Protein AF-A0A1B8XVI3-F1 (afdb_monomer)

pLDDT: mean 90.14, std 10.22, range [47.19, 97.94]

Structure (mmCIF, N/CA/C/O backbone):
data_AF-A0A1B8XVI3-F1
#
_entry.id   AF-A0A1B8XVI3-F1
#
loop_
_atom_site.group_PDB
_atom_site.id
_atom_site.type_symbol
_atom_site.label_atom_id
_atom_site.label_alt_id
_atom_site.label_comp_id
_atom_site.label_asym_id
_atom_site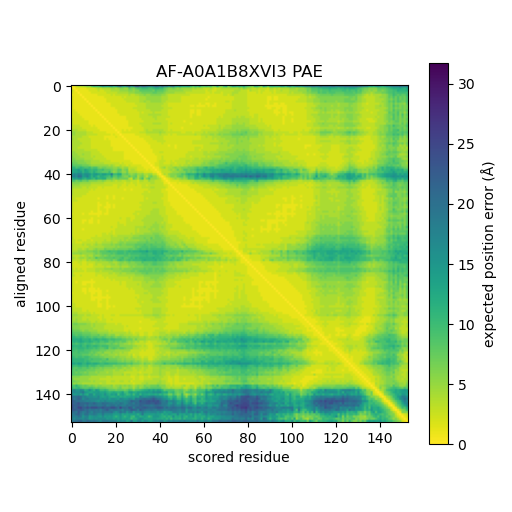.label_entity_id
_atom_site.label_seq_id
_atom_site.pdbx_PDB_ins_code
_atom_site.Cartn_x
_atom_site.Cartn_y
_atom_site.Cartn_z
_atom_site.occupancy
_atom_site.B_iso_or_equiv
_atom_site.auth_seq_id
_atom_site.auth_comp_id
_atom_site.auth_asym_id
_atom_site.auth_atom_id
_atom_site.pdbx_PDB_model_num
ATOM 1 N N . THR A 1 1 ? -4.875 7.446 25.845 1.00 81.62 1 THR A N 1
ATOM 2 C CA . THR A 1 1 ? -6.043 6.532 25.870 1.00 81.62 1 THR A CA 1
ATOM 3 C C . THR A 1 1 ? -6.009 5.723 24.592 1.00 81.62 1 THR A C 1
ATOM 5 O O . THR A 1 1 ? -5.442 6.196 23.622 1.00 81.62 1 THR A O 1
ATOM 8 N N . ILE A 1 2 ? -6.651 4.553 24.527 1.00 91.19 2 ILE A N 1
ATOM 9 C CA . ILE A 1 2 ? -6.605 3.705 23.315 1.00 91.19 2 ILE A CA 1
ATOM 10 C C . ILE A 1 2 ? -6.965 4.492 22.038 1.00 91.19 2 ILE A C 1
ATOM 12 O O . ILE A 1 2 ? -6.351 4.307 20.997 1.00 91.19 2 ILE A O 1
ATOM 16 N N . ILE A 1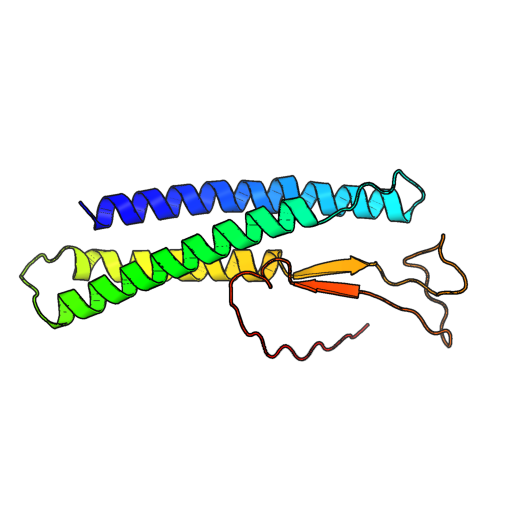 3 ? -7.911 5.431 22.124 1.00 92.38 3 ILE A N 1
ATOM 17 C CA . ILE A 1 3 ? -8.319 6.274 20.992 1.00 92.38 3 ILE A CA 1
ATOM 18 C C . ILE A 1 3 ? -7.225 7.257 20.560 1.00 92.38 3 ILE A C 1
ATOM 20 O O . ILE A 1 3 ? -6.999 7.403 19.361 1.00 92.38 3 ILE A O 1
ATOM 24 N N . SER A 1 4 ? -6.533 7.912 21.500 1.00 93.00 4 SER A N 1
ATOM 25 C CA . SER A 1 4 ? -5.406 8.789 21.151 1.00 93.00 4 SER A CA 1
ATOM 26 C C . SER A 1 4 ? -4.259 8.001 20.527 1.00 93.00 4 SER A C 1
ATOM 28 O O . SER A 1 4 ? -3.620 8.485 19.598 1.00 93.00 4 SER A O 1
ATOM 30 N N . ASP A 1 5 ? -4.037 6.781 21.010 1.00 95.50 5 ASP A N 1
ATOM 31 C CA . ASP A 1 5 ? -2.942 5.921 20.564 1.00 95.50 5 ASP A CA 1
ATOM 32 C C . ASP A 1 5 ? -3.238 5.350 19.166 1.00 95.50 5 ASP A C 1
ATOM 34 O O . ASP A 1 5 ? -2.356 5.283 18.315 1.00 95.50 5 ASP A O 1
ATOM 38 N N . LEU A 1 6 ? -4.504 5.031 18.872 1.00 95.81 6 LEU A N 1
ATOM 39 C CA . LEU A 1 6 ? -4.946 4.704 17.514 1.00 95.81 6 LEU A CA 1
ATOM 40 C C . LEU A 1 6 ? -4.825 5.910 16.578 1.00 95.81 6 LEU A C 1
ATOM 42 O O . LEU A 1 6 ? -4.355 5.766 15.454 1.00 95.81 6 LEU A O 1
ATOM 46 N N . ALA A 1 7 ? -5.216 7.106 17.023 1.00 96.06 7 ALA A N 1
ATOM 47 C CA . ALA A 1 7 ? -5.109 8.309 16.204 1.00 96.06 7 ALA A CA 1
ATOM 48 C C . ALA A 1 7 ? -3.649 8.641 15.846 1.00 96.06 7 ALA A C 1
ATOM 50 O O . ALA A 1 7 ? -3.377 9.011 14.701 1.00 96.06 7 ALA A O 1
ATOM 51 N N . SER A 1 8 ? -2.719 8.488 16.795 1.00 97.12 8 SER A N 1
ATOM 52 C CA . SER A 1 8 ? -1.288 8.695 16.559 1.00 97.12 8 SER A CA 1
ATOM 53 C C . SER A 1 8 ? -0.695 7.604 15.666 1.00 97.12 8 SER A C 1
ATOM 55 O O . SER A 1 8 ? 0.052 7.929 14.742 1.00 97.12 8 SER A O 1
ATOM 57 N N . LEU A 1 9 ? -1.091 6.341 15.860 1.00 97.25 9 LEU A N 1
ATOM 58 C CA . LEU A 1 9 ? -0.702 5.232 14.989 1.00 97.25 9 LEU A CA 1
ATOM 59 C C . LEU A 1 9 ? -1.139 5.473 13.539 1.00 97.25 9 LEU A C 1
ATOM 61 O O . LEU A 1 9 ? -0.331 5.298 12.632 1.00 97.25 9 LEU A O 1
ATOM 65 N N . LEU A 1 10 ? -2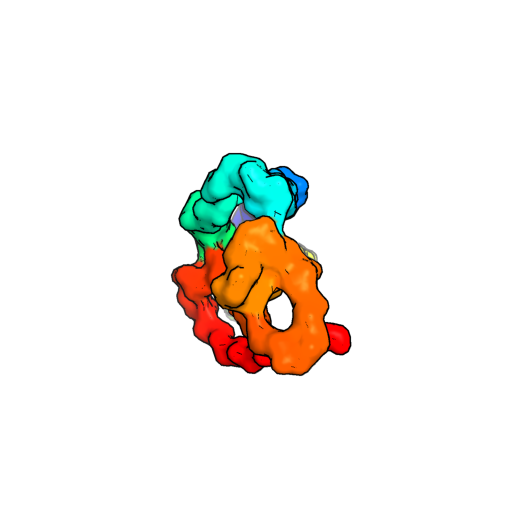.376 5.927 13.308 1.00 97.62 10 LEU A N 1
ATOM 66 C CA . LEU A 1 10 ? -2.858 6.251 11.959 1.00 97.62 10 LEU A CA 1
ATOM 67 C C . LEU A 1 10 ? -2.043 7.373 11.311 1.00 97.62 10 LEU A C 1
ATOM 69 O O . LEU A 1 10 ? -1.703 7.273 10.137 1.00 97.62 10 LEU A O 1
ATOM 73 N N . SER A 1 11 ? -1.684 8.413 12.067 1.00 97.94 11 SER A N 1
ATOM 74 C CA . SER A 1 11 ? -0.832 9.493 11.553 1.00 97.94 11 SER A CA 1
ATOM 75 C C . SER A 1 11 ? 0.588 9.011 11.226 1.00 97.94 11 SER A C 1
ATOM 77 O O . SER A 1 11 ? 1.167 9.433 10.227 1.00 97.94 11 SER A O 1
ATOM 79 N N . ALA A 1 12 ? 1.143 8.091 12.020 1.00 97.94 12 ALA A N 1
ATOM 80 C CA . ALA A 1 12 ? 2.429 7.467 11.717 1.00 97.94 12 ALA A CA 1
ATOM 81 C C . ALA A 1 12 ? 2.350 6.571 10.468 1.00 97.94 12 ALA A C 1
ATOM 83 O O . ALA A 1 12 ? 3.223 6.645 9.604 1.00 97.94 12 ALA A O 1
ATOM 84 N N . MET A 1 13 ? 1.288 5.767 10.336 1.00 97.88 13 MET A N 1
ATOM 85 C CA . MET A 1 13 ? 1.035 4.952 9.143 1.00 97.88 13 MET A CA 1
ATOM 86 C C . MET A 1 13 ? 0.905 5.813 7.889 1.00 97.88 13 MET A C 1
ATOM 88 O O . MET A 1 13 ? 1.465 5.459 6.861 1.00 97.88 13 MET A O 1
ATOM 92 N N . GLU A 1 14 ? 0.200 6.940 7.973 1.00 97.38 14 GLU A N 1
ATOM 93 C CA . GLU A 1 14 ? 0.037 7.896 6.877 1.00 97.38 14 GLU A CA 1
ATOM 94 C C . GLU A 1 14 ? 1.380 8.465 6.407 1.00 97.38 14 GLU A C 1
ATOM 96 O O . GLU A 1 14 ? 1.679 8.447 5.213 1.00 97.38 14 GLU A O 1
ATOM 101 N N . TYR A 1 15 ? 2.225 8.891 7.348 1.00 97.31 15 TYR A N 1
ATOM 102 C CA . TYR A 1 15 ? 3.569 9.383 7.051 1.00 97.31 15 TYR A CA 1
ATOM 103 C C . TYR A 1 15 ? 4.444 8.311 6.383 1.00 97.31 15 TYR A C 1
ATOM 105 O O . TYR A 1 15 ? 5.036 8.551 5.331 1.00 97.31 15 TYR A O 1
ATOM 113 N N . VAL A 1 16 ? 4.486 7.104 6.956 1.00 96.94 16 VAL A N 1
ATOM 114 C CA . VAL A 1 16 ? 5.270 5.986 6.408 1.00 96.94 16 VAL A CA 1
ATOM 115 C C . VAL A 1 16 ? 4.750 5.568 5.035 1.00 96.94 16 VAL A C 1
ATOM 117 O O . VAL A 1 16 ? 5.543 5.331 4.125 1.00 96.94 16 VAL A O 1
ATOM 120 N N . GLN A 1 17 ? 3.429 5.501 4.863 1.00 97.06 17 GLN A N 1
ATOM 121 C CA . GLN A 1 17 ? 2.804 5.170 3.588 1.00 97.06 17 GLN A CA 1
ATOM 122 C C . GLN A 1 17 ? 3.196 6.171 2.508 1.00 97.06 17 GLN A C 1
ATOM 124 O O . GLN A 1 17 ? 3.537 5.750 1.408 1.00 97.06 17 GLN A O 1
ATOM 129 N N . LYS A 1 18 ? 3.181 7.469 2.829 1.00 95.56 18 LYS A N 1
ATOM 130 C CA . LYS A 1 18 ? 3.560 8.523 1.893 1.00 95.56 18 LYS A CA 1
ATOM 131 C C . LYS A 1 18 ? 5.005 8.368 1.426 1.00 95.56 18 LYS A C 1
ATOM 133 O O . LYS A 1 18 ? 5.241 8.341 0.226 1.00 95.56 18 LYS A O 1
ATOM 138 N N . ASN A 1 19 ? 5.952 8.174 2.343 1.00 96.12 19 ASN A N 1
ATOM 139 C CA . ASN A 1 19 ? 7.352 7.949 1.964 1.00 96.12 19 ASN A CA 1
ATOM 140 C C . ASN A 1 19 ? 7.500 6.678 1.104 1.00 96.12 19 ASN A C 1
ATOM 142 O O . ASN A 1 19 ? 8.202 6.664 0.096 1.00 96.12 19 ASN A O 1
ATOM 146 N N . LEU A 1 20 ? 6.778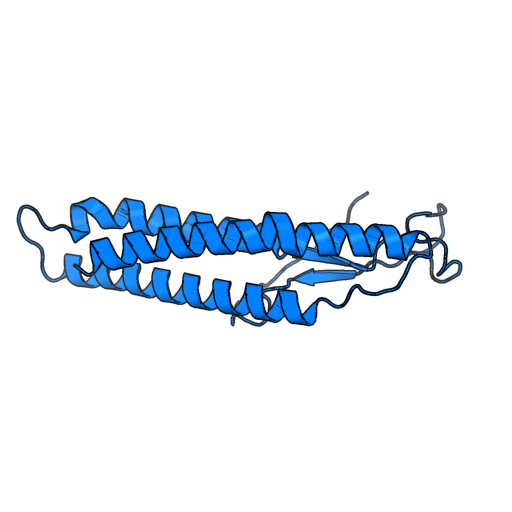 5.608 1.449 1.00 95.00 20 LEU A N 1
ATOM 147 C CA . LEU A 1 20 ? 6.812 4.354 0.697 1.00 95.00 20 LEU A CA 1
ATOM 148 C C . LEU A 1 20 ? 6.263 4.502 -0.735 1.00 95.00 20 LEU A C 1
ATOM 150 O O . LEU A 1 20 ? 6.812 3.907 -1.664 1.00 95.00 20 LEU A O 1
ATOM 154 N N . THR A 1 21 ? 5.177 5.257 -0.932 1.00 93.12 21 THR A N 1
ATOM 155 C CA . THR A 1 21 ? 4.531 5.411 -2.248 1.00 93.12 21 THR A CA 1
ATOM 156 C C . THR A 1 21 ? 5.139 6.511 -3.103 1.00 93.12 21 THR A C 1
ATOM 158 O O . THR A 1 21 ? 5.265 6.329 -4.316 1.00 93.12 21 THR A O 1
ATOM 161 N N . ASP A 1 22 ? 5.490 7.637 -2.493 1.00 93.25 22 ASP A N 1
ATOM 162 C CA . ASP A 1 22 ? 5.871 8.854 -3.209 1.00 93.25 22 ASP A CA 1
ATOM 163 C C . ASP A 1 22 ? 7.383 8.921 -3.440 1.00 93.25 22 ASP A C 1
ATOM 165 O O . ASP A 1 22 ? 7.811 9.545 -4.408 1.00 93.25 22 ASP A O 1
ATOM 169 N N . GLU A 1 23 ? 8.179 8.241 -2.609 1.00 94.06 23 GLU A N 1
ATOM 170 C CA . GLU A 1 23 ? 9.638 8.190 -2.739 1.00 94.06 23 GLU A CA 1
ATOM 171 C C . GLU A 1 23 ? 10.078 6.810 -3.245 1.00 94.06 23 GLU A C 1
ATOM 173 O O . GLU A 1 23 ? 10.385 6.649 -4.424 1.00 94.06 23 GLU A O 1
ATOM 178 N N . GLU A 1 24 ? 10.020 5.770 -2.407 1.00 94.25 24 GLU A N 1
ATOM 179 C CA . GLU A 1 24 ? 10.616 4.458 -2.718 1.00 94.25 24 GLU A CA 1
ATOM 180 C C . GLU A 1 24 ? 9.995 3.790 -3.960 1.00 94.25 24 GLU A C 1
ATOM 182 O O . GLU A 1 24 ? 10.695 3.257 -4.834 1.00 94.25 24 GLU A O 1
ATOM 187 N N . LEU A 1 25 ? 8.664 3.821 -4.072 1.00 93.50 25 LEU A N 1
ATOM 188 C CA . LEU A 1 25 ? 7.960 3.274 -5.229 1.00 93.50 25 LEU A CA 1
ATOM 189 C C . LEU A 1 25 ? 8.144 4.145 -6.484 1.00 93.50 25 LEU A C 1
ATOM 191 O O . LEU A 1 25 ? 8.224 3.605 -7.594 1.00 93.50 25 LEU A O 1
ATOM 195 N N . ALA A 1 26 ? 8.219 5.469 -6.335 1.00 94.06 26 ALA A N 1
ATOM 196 C CA . ALA A 1 26 ? 8.485 6.380 -7.446 1.00 94.06 26 ALA A CA 1
ATOM 197 C C . ALA A 1 26 ? 9.904 6.177 -8.000 1.00 94.06 26 ALA A C 1
ATOM 199 O O . ALA A 1 26 ? 10.082 6.045 -9.215 1.00 94.06 26 ALA A O 1
ATOM 200 N N . ASP A 1 27 ? 10.889 6.020 -7.121 1.00 94.81 27 ASP A N 1
ATOM 201 C CA . ASP A 1 27 ? 12.273 5.717 -7.473 1.00 94.81 27 ASP A CA 1
ATOM 202 C C . ASP A 1 27 ? 12.405 4.360 -8.159 1.00 94.81 27 ASP A C 1
ATOM 204 O O . ASP A 1 27 ? 13.151 4.211 -9.131 1.00 94.81 27 ASP A O 1
ATOM 208 N N . TRP A 1 28 ? 11.656 3.350 -7.708 1.00 95.00 28 TRP A N 1
ATOM 209 C CA . TRP A 1 28 ? 11.589 2.072 -8.417 1.00 95.00 28 TRP A CA 1
ATOM 210 C C . TRP A 1 28 ? 11.007 2.229 -9.831 1.00 95.00 28 TRP A C 1
ATOM 212 O O . TRP A 1 28 ? 11.600 1.721 -10.786 1.00 95.00 28 TRP A O 1
ATOM 222 N N . LYS A 1 29 ? 9.913 2.987 -10.007 1.00 93.38 29 LYS A N 1
ATOM 223 C CA . LYS A 1 29 ? 9.352 3.283 -11.342 1.00 93.38 29 LYS A CA 1
ATOM 224 C C . LYS A 1 29 ? 10.367 4.014 -12.221 1.00 93.38 29 LYS A C 1
ATOM 226 O O . LYS A 1 29 ? 10.506 3.688 -13.401 1.00 93.38 29 LYS A O 1
ATOM 231 N N . ARG A 1 30 ? 11.120 4.963 -11.658 1.00 94.19 30 ARG A N 1
ATOM 232 C CA . ARG A 1 30 ? 12.167 5.693 -12.381 1.00 94.19 30 ARG A CA 1
ATOM 233 C C . ARG A 1 30 ? 13.300 4.769 -12.822 1.00 94.19 30 ARG A C 1
ATOM 235 O O . ARG A 1 30 ? 13.710 4.822 -13.982 1.00 94.19 30 ARG A O 1
ATOM 242 N N . ARG A 1 31 ? 13.771 3.884 -11.939 1.00 94.06 31 ARG A N 1
ATOM 243 C CA . ARG A 1 31 ? 14.765 2.852 -12.280 1.00 94.06 31 ARG A CA 1
ATOM 244 C C . ARG A 1 31 ? 14.252 1.908 -13.365 1.00 94.06 31 ARG A C 1
ATOM 246 O O . ARG A 1 31 ? 15.006 1.583 -14.276 1.00 94.06 31 ARG A O 1
ATOM 253 N N . GLN A 1 32 ? 12.970 1.540 -13.333 1.00 94.50 32 GLN A N 1
ATOM 254 C CA . GLN A 1 32 ? 12.353 0.730 -14.383 1.00 94.50 32 GLN A CA 1
ATOM 255 C C . GLN A 1 32 ? 12.363 1.432 -15.747 1.00 94.50 32 GLN A C 1
ATOM 257 O O . GLN A 1 32 ? 12.715 0.804 -16.743 1.00 94.50 32 GLN A O 1
ATOM 262 N N . GLN A 1 33 ? 12.045 2.729 -15.804 1.00 92.31 33 GLN A N 1
ATOM 263 C CA . GLN A 1 33 ? 12.135 3.509 -17.046 1.00 92.31 33 GLN A CA 1
ATOM 264 C C . GLN A 1 33 ? 13.563 3.544 -17.602 1.00 92.31 33 GLN A C 1
ATOM 266 O O . GLN A 1 33 ? 13.755 3.379 -18.803 1.00 92.31 33 GLN A O 1
ATOM 271 N N . ILE A 1 34 ? 14.560 3.735 -16.733 1.00 93.25 34 ILE A N 1
ATOM 272 C CA . ILE A 1 34 ? 15.979 3.742 -17.118 1.00 93.25 34 ILE A CA 1
ATOM 273 C C . ILE A 1 34 ? 16.404 2.365 -17.647 1.00 93.25 34 ILE A C 1
ATOM 275 O O . ILE A 1 34 ? 17.050 2.282 -18.689 1.00 93.25 34 ILE A O 1
ATOM 279 N N . ALA A 1 35 ? 15.999 1.279 -16.986 1.00 91.75 35 ALA A N 1
ATOM 280 C CA . ALA A 1 35 ? 16.275 -0.079 -17.451 1.00 91.75 35 ALA A CA 1
ATOM 281 C C . ALA A 1 35 ? 15.632 -0.370 -18.822 1.00 91.75 35 ALA A C 1
ATOM 283 O O . ALA A 1 35 ? 16.237 -1.045 -19.650 1.00 91.75 35 ALA A O 1
ATOM 284 N N . CYS A 1 36 ? 14.447 0.188 -19.107 1.00 90.81 36 CYS A N 1
ATOM 285 C CA . CYS A 1 36 ? 13.776 0.020 -20.403 1.00 90.81 36 CYS A CA 1
ATOM 286 C C . CYS A 1 36 ? 14.541 0.644 -21.584 1.00 90.81 36 CYS A C 1
ATOM 288 O O . CYS A 1 36 ? 14.326 0.228 -22.717 1.00 90.81 36 CYS A O 1
ATOM 290 N N . ILE A 1 37 ? 15.421 1.620 -21.340 1.00 92.38 37 ILE A N 1
ATOM 291 C CA . ILE A 1 37 ? 16.246 2.270 -22.375 1.00 92.38 37 ILE A CA 1
ATOM 292 C C . ILE A 1 37 ? 17.705 1.783 -22.368 1.00 92.38 37 ILE A C 1
ATOM 294 O O . ILE A 1 37 ? 18.579 2.449 -22.917 1.00 92.38 37 ILE A O 1
ATOM 298 N N . GLY A 1 38 ? 17.980 0.638 -21.733 1.00 90.25 38 GLY A N 1
ATOM 299 C CA . GLY A 1 38 ? 19.313 0.027 -21.684 1.00 90.25 38 GLY A CA 1
ATOM 300 C C . GLY A 1 38 ? 20.180 0.447 -20.492 1.00 90.25 38 GLY A C 1
ATOM 301 O O . GLY A 1 38 ? 21.376 0.168 -20.478 1.00 90.25 38 GLY A O 1
ATOM 302 N N . GLY A 1 39 ? 19.609 1.118 -19.488 1.00 90.69 39 GLY A N 1
ATOM 303 C CA . GLY A 1 39 ? 20.304 1.399 -18.232 1.00 90.69 39 GLY A CA 1
ATOM 304 C C . GLY A 1 39 ? 20.383 0.186 -17.284 1.00 90.69 39 GLY A C 1
ATOM 305 O O . GLY A 1 39 ? 19.888 -0.896 -17.601 1.00 90.69 39 GLY A O 1
ATOM 306 N N . PRO A 1 40 ? 20.987 0.342 -16.091 1.00 89.06 40 PRO A N 1
ATOM 307 C CA . PRO A 1 40 ? 21.220 -0.768 -15.164 1.00 89.06 40 PRO A CA 1
ATOM 308 C C . PRO A 1 40 ? 19.921 -1.470 -14.704 1.00 89.06 40 PRO A C 1
ATOM 310 O O . PRO A 1 40 ? 18.979 -0.791 -14.289 1.00 89.06 40 PRO A O 1
ATOM 313 N N . PRO A 1 41 ? 19.862 -2.817 -14.674 1.00 80.12 41 PRO A N 1
ATOM 314 C CA . PRO A 1 41 ? 18.629 -3.578 -14.433 1.00 80.12 41 PRO A CA 1
ATOM 315 C C . PRO A 1 41 ? 18.265 -3.734 -12.941 1.00 80.12 41 PRO A C 1
ATOM 317 O O . PRO A 1 41 ? 17.798 -4.789 -12.509 1.00 80.12 41 PRO A O 1
ATOM 320 N N . ASN A 1 42 ? 18.460 -2.702 -12.115 1.00 79.94 42 ASN A N 1
ATOM 321 C CA . ASN A 1 42 ? 18.130 -2.774 -10.687 1.00 79.94 42 ASN A CA 1
ATOM 322 C C . ASN A 1 42 ? 16.644 -2.463 -10.422 1.00 79.94 42 ASN A C 1
ATOM 324 O O . ASN A 1 42 ? 16.294 -1.373 -9.957 1.00 79.94 42 ASN A O 1
ATOM 328 N N . ILE A 1 43 ? 15.782 -3.438 -10.726 1.00 82.75 43 ILE A N 1
ATOM 329 C CA . ILE A 1 43 ? 14.312 -3.325 -10.660 1.00 82.75 43 ILE A CA 1
ATOM 330 C C . ILE A 1 43 ? 13.649 -4.389 -9.768 1.00 82.75 43 ILE A C 1
ATOM 332 O O . ILE A 1 43 ? 12.453 -4.648 -9.903 1.00 82.75 43 ILE A O 1
ATOM 336 N N . CYS A 1 44 ? 14.395 -5.013 -8.851 1.00 89.88 44 CYS A N 1
ATOM 337 C CA . CYS A 1 44 ? 13.830 -6.005 -7.932 1.00 89.88 44 CYS A CA 1
ATOM 338 C C . CYS A 1 44 ? 12.770 -5.377 -7.004 1.00 89.88 44 CYS A C 1
ATOM 340 O O . CYS A 1 44 ? 13.003 -4.319 -6.415 1.00 89.88 44 CYS A O 1
ATOM 342 N N . LEU A 1 45 ? 11.613 -6.037 -6.880 1.00 91.19 45 LEU A N 1
ATOM 343 C CA . LEU A 1 45 ? 10.470 -5.578 -6.083 1.00 91.19 45 LEU A CA 1
ATOM 344 C C . LEU A 1 45 ? 10.434 -6.147 -4.659 1.00 91.19 45 LEU A C 1
ATOM 346 O O . LEU A 1 45 ? 9.630 -5.677 -3.865 1.00 91.19 45 LEU A O 1
ATOM 350 N N . ASP A 1 46 ? 11.279 -7.116 -4.306 1.00 90.69 46 ASP A N 1
ATOM 351 C CA . ASP A 1 46 ? 11.126 -7.895 -3.065 1.00 90.69 46 ASP A CA 1
ATOM 352 C C . ASP A 1 46 ? 11.153 -7.031 -1.792 1.00 90.69 46 ASP A C 1
ATOM 354 O O . ASP A 1 46 ? 10.380 -7.254 -0.861 1.00 90.69 46 ASP A O 1
ATOM 358 N N . ARG A 1 47 ? 11.994 -5.988 -1.759 1.00 91.69 47 ARG A N 1
ATOM 359 C CA . ARG A 1 47 ? 12.046 -5.043 -0.629 1.00 91.69 47 ARG A CA 1
ATOM 360 C C . ARG A 1 47 ? 10.750 -4.237 -0.505 1.00 91.69 47 ARG A C 1
ATOM 362 O O . ARG A 1 47 ? 10.190 -4.155 0.585 1.00 91.69 47 ARG A O 1
ATOM 369 N N . LEU A 1 48 ? 10.261 -3.692 -1.622 1.00 93.44 48 LEU A N 1
ATOM 370 C CA . LEU A 1 48 ? 8.986 -2.968 -1.683 1.00 93.44 48 LEU A CA 1
ATOM 371 C C . LEU A 1 48 ? 7.811 -3.883 -1.326 1.00 93.44 48 LEU A C 1
ATOM 373 O O . LEU A 1 48 ? 6.914 -3.464 -0.604 1.00 93.44 48 LEU A O 1
ATOM 377 N N . GLU A 1 49 ? 7.842 -5.137 -1.777 1.00 92.19 49 GLU A N 1
ATOM 378 C CA . GLU A 1 49 ? 6.856 -6.161 -1.434 1.00 92.19 49 GLU A CA 1
ATOM 379 C C . GLU A 1 49 ? 6.781 -6.402 0.066 1.00 92.19 49 GLU A C 1
ATOM 381 O O . GLU A 1 49 ? 5.689 -6.358 0.630 1.00 92.19 49 GLU A O 1
ATOM 386 N N . ASN A 1 50 ? 7.922 -6.594 0.723 1.00 92.75 50 ASN A N 1
ATOM 387 C CA . ASN A 1 50 ? 7.955 -6.821 2.163 1.00 92.75 50 ASN A CA 1
ATOM 388 C C . ASN A 1 50 ? 7.425 -5.610 2.943 1.00 92.75 50 ASN A C 1
ATOM 390 O O . ASN A 1 50 ? 6.618 -5.775 3.857 1.00 92.75 50 ASN A O 1
ATOM 394 N N . TRP A 1 51 ? 7.822 -4.393 2.566 1.00 94.88 51 TRP A N 1
ATOM 395 C CA . TRP A 1 51 ? 7.352 -3.174 3.228 1.00 94.88 51 TRP A CA 1
ATOM 396 C C . TRP A 1 51 ? 5.863 -2.914 3.022 1.00 94.88 51 TRP A C 1
ATOM 398 O O . TRP A 1 51 ? 5.148 -2.659 3.989 1.00 94.88 51 TRP A O 1
ATOM 408 N N . ILE A 1 52 ? 5.382 -3.022 1.781 1.00 94.38 52 ILE A N 1
ATOM 409 C CA . ILE A 1 52 ? 3.962 -2.845 1.461 1.00 94.38 52 ILE A CA 1
ATOM 410 C C . ILE A 1 52 ? 3.127 -3.913 2.170 1.00 94.38 52 ILE A C 1
ATOM 412 O O . ILE A 1 52 ? 2.090 -3.584 2.740 1.00 94.38 52 ILE A O 1
ATOM 416 N N . THR A 1 53 ? 3.578 -5.171 2.172 1.00 93.12 53 THR A N 1
ATOM 417 C CA . THR A 1 53 ? 2.881 -6.270 2.857 1.00 93.12 53 THR A CA 1
ATOM 418 C C . THR A 1 53 ? 2.799 -6.010 4.358 1.00 93.12 53 THR A C 1
ATOM 420 O O . THR A 1 53 ? 1.708 -6.055 4.918 1.00 93.12 53 THR A O 1
ATOM 423 N N . SER A 1 54 ? 3.917 -5.655 4.998 1.00 94.31 54 SER A N 1
ATOM 424 C CA . SER A 1 54 ? 3.952 -5.392 6.441 1.00 94.31 54 SER A CA 1
ATOM 425 C C . SER A 1 54 ? 3.054 -4.218 6.845 1.00 94.31 54 SER A C 1
ATOM 427 O O . SER A 1 54 ? 2.334 -4.292 7.846 1.00 94.31 54 SER A O 1
ATOM 429 N N . LEU A 1 55 ? 3.040 -3.147 6.045 1.00 95.62 55 LEU A N 1
ATOM 430 C CA . LEU A 1 55 ? 2.154 -2.011 6.278 1.00 95.62 55 LEU A CA 1
ATOM 431 C C . LEU A 1 55 ? 0.681 -2.399 6.077 1.00 95.62 55 LEU A C 1
ATOM 433 O O . LEU A 1 55 ? -0.155 -2.039 6.903 1.00 95.62 55 LEU A O 1
ATOM 437 N N . ALA A 1 56 ? 0.363 -3.165 5.030 1.00 94.88 56 ALA A N 1
ATOM 438 C CA . ALA A 1 56 ? -0.998 -3.625 4.754 1.00 94.88 56 ALA A CA 1
ATOM 439 C C . ALA A 1 56 ? -1.542 -4.530 5.872 1.00 94.88 56 ALA A C 1
ATOM 441 O O . ALA A 1 56 ? -2.676 -4.348 6.313 1.00 94.88 56 ALA A O 1
ATOM 442 N N . GLU A 1 57 ? -0.736 -5.470 6.370 1.00 93.62 57 GLU A N 1
ATOM 443 C CA . GLU A 1 57 ? -1.087 -6.320 7.514 1.00 93.62 57 GLU A CA 1
ATOM 444 C C . GLU A 1 57 ? -1.338 -5.486 8.772 1.00 93.62 57 GLU A C 1
ATOM 446 O O . GLU A 1 57 ? -2.356 -5.669 9.442 1.00 93.62 57 GLU A O 1
ATOM 451 N N . SER A 1 58 ? -0.461 -4.516 9.046 1.00 95.19 58 SER A N 1
ATOM 452 C CA . SER A 1 58 ? -0.610 -3.602 10.183 1.00 95.19 58 SER A CA 1
ATOM 453 C C . SER A 1 58 ? -1.910 -2.798 10.084 1.00 95.19 58 SER A C 1
ATOM 455 O O . SER A 1 58 ? -2.661 -2.703 11.052 1.00 95.19 58 SER A O 1
ATOM 457 N N . GLN A 1 59 ? -2.235 -2.278 8.896 1.00 95.62 59 GLN A N 1
ATOM 458 C CA . GLN A 1 59 ? -3.475 -1.538 8.658 1.00 95.62 59 GLN A CA 1
ATOM 459 C C . GLN A 1 59 ? -4.727 -2.408 8.845 1.00 95.62 59 GLN A C 1
ATOM 461 O O . GLN A 1 59 ? -5.718 -1.964 9.431 1.00 95.62 59 GLN A O 1
ATOM 466 N N . LEU A 1 60 ? -4.691 -3.663 8.385 1.00 94.00 60 LEU A N 1
ATOM 467 C CA . LEU A 1 60 ? -5.786 -4.617 8.581 1.00 94.00 60 LEU A CA 1
ATOM 468 C C . LEU A 1 60 ? -5.991 -4.949 10.060 1.00 94.00 60 LEU A C 1
ATOM 470 O O . LEU A 1 60 ? -7.135 -4.977 10.520 1.00 94.00 60 LEU A O 1
ATOM 474 N N . GLN A 1 61 ? -4.908 -5.154 10.810 1.00 94.69 61 GLN A N 1
ATOM 475 C CA . GLN A 1 61 ? -4.968 -5.372 12.256 1.00 94.69 61 GLN A CA 1
ATOM 476 C C . GLN A 1 61 ? -5.552 -4.153 12.980 1.00 94.69 61 GLN A C 1
ATOM 478 O O . GLN A 1 61 ? -6.475 -4.301 13.782 1.00 94.69 61 GLN A O 1
ATOM 483 N N . THR A 1 62 ? -5.107 -2.937 12.651 1.00 96.38 62 THR A N 1
ATOM 484 C CA . THR A 1 62 ? -5.670 -1.700 13.217 1.00 96.38 62 THR A CA 1
ATOM 485 C C . THR A 1 62 ? -7.157 -1.558 12.901 1.00 96.38 62 THR A C 1
ATOM 487 O O . THR A 1 62 ? -7.951 -1.216 13.778 1.00 96.38 62 THR A O 1
ATOM 490 N N . ARG A 1 63 ? -7.588 -1.907 11.684 1.00 95.75 63 ARG A N 1
ATOM 491 C CA . ARG A 1 63 ? -9.014 -1.922 11.337 1.00 95.75 63 ARG A CA 1
ATOM 492 C C . ARG A 1 63 ? -9.807 -2.934 12.170 1.00 95.75 63 ARG A C 1
ATOM 494 O O . ARG A 1 63 ? -10.918 -2.637 12.602 1.00 95.75 63 ARG A O 1
ATOM 501 N N . GLN A 1 64 ? -9.262 -4.124 12.422 1.00 95.75 64 GLN A N 1
ATOM 502 C CA . GLN A 1 64 ? -9.901 -5.106 13.307 1.00 95.75 64 GLN A CA 1
ATOM 503 C C . GLN A 1 64 ? -10.025 -4.579 14.744 1.00 95.75 64 GLN A C 1
ATOM 505 O O . GLN A 1 64 ? -11.062 -4.777 15.375 1.00 95.75 64 GLN A O 1
ATOM 510 N N . GLN A 1 65 ? -9.020 -3.855 15.243 1.00 95.50 65 GLN A N 1
ATOM 511 C CA . GLN A 1 65 ? -9.081 -3.204 16.556 1.00 95.50 65 GLN A CA 1
ATOM 512 C C . GLN A 1 65 ? -10.182 -2.133 16.611 1.00 95.50 65 GLN A C 1
ATOM 514 O O . GLN A 1 65 ? -10.955 -2.110 17.567 1.00 95.50 65 GLN A O 1
ATOM 519 N N . ILE A 1 66 ? -10.318 -1.297 15.574 1.00 95.75 66 ILE A N 1
ATOM 520 C CA . ILE A 1 66 ? -11.378 -0.275 15.492 1.00 95.75 66 ILE A CA 1
ATOM 521 C C . ILE A 1 66 ? -12.773 -0.922 15.456 1.00 95.75 66 ILE A C 1
ATOM 523 O O . ILE A 1 66 ? -13.672 -0.485 16.178 1.00 95.75 66 ILE A O 1
ATOM 527 N N . LYS A 1 67 ? -12.950 -2.015 14.703 1.00 95.31 67 LYS A N 1
ATOM 528 C CA . LYS A 1 67 ? -14.188 -2.816 14.738 1.00 95.31 67 LYS A CA 1
ATOM 529 C C . LYS A 1 67 ? -14.456 -3.405 16.117 1.00 95.31 67 LYS A C 1
ATOM 531 O O . LYS A 1 67 ? -15.596 -3.423 16.570 1.00 95.31 67 LYS A O 1
ATOM 536 N N . LYS A 1 68 ? -13.415 -3.842 16.828 1.00 95.69 68 LYS A N 1
ATOM 537 C CA . LYS A 1 68 ? -13.587 -4.364 18.183 1.00 95.69 68 LYS A CA 1
ATOM 538 C C . LYS A 1 68 ? -14.078 -3.293 19.156 1.00 95.69 68 LYS A C 1
ATOM 540 O O . LYS A 1 68 ? -14.885 -3.604 20.029 1.00 95.69 68 LYS A O 1
ATOM 545 N N . LEU A 1 69 ? -13.643 -2.042 18.988 1.00 94.44 69 LEU A N 1
ATOM 546 C CA . LEU A 1 69 ? -14.174 -0.916 19.761 1.00 94.44 69 LEU A CA 1
ATOM 547 C C . LEU A 1 69 ? -15.670 -0.699 19.502 1.00 94.44 69 LEU A C 1
ATOM 549 O O . LEU A 1 69 ? -16.399 -0.421 20.448 1.00 94.44 69 LEU A O 1
ATOM 553 N N . GLU A 1 70 ? -16.143 -0.877 18.265 1.00 93.69 70 GLU A N 1
ATOM 554 C CA . GLU A 1 70 ? -17.578 -0.831 17.942 1.00 93.69 70 GLU A CA 1
ATOM 555 C C . GLU A 1 70 ? -18.368 -1.911 18.687 1.00 93.69 70 GLU A C 1
ATOM 557 O O . GLU A 1 70 ? -19.362 -1.608 19.340 1.00 93.69 70 GLU A O 1
ATOM 562 N N . GLU A 1 71 ? -17.899 -3.161 18.659 1.00 95.06 71 GLU A N 1
ATOM 563 C CA . GLU A 1 71 ? -18.550 -4.263 19.382 1.00 95.06 71 GLU A CA 1
ATOM 564 C C . GLU A 1 71 ? -18.598 -4.026 20.898 1.00 95.06 71 GLU A C 1
ATOM 566 O O . GLU A 1 71 ? -19.554 -4.422 21.565 1.00 95.06 71 GLU A O 1
ATOM 571 N N . LEU A 1 72 ? -17.551 -3.419 21.465 1.00 93.50 72 LEU A N 1
ATOM 572 C CA . LEU A 1 72 ? -17.496 -3.090 22.889 1.00 93.50 72 LEU A CA 1
ATOM 573 C C . LEU A 1 72 ? -18.465 -1.960 23.234 1.00 93.50 72 LEU A C 1
ATOM 575 O O . LEU A 1 72 ? -19.210 -2.085 24.203 1.00 93.50 72 LEU A O 1
ATOM 579 N N . GLN A 1 73 ? -18.507 -0.915 22.407 1.00 93.00 73 GLN A N 1
ATOM 580 C CA . GLN A 1 73 ? -19.435 0.202 22.564 1.00 93.00 73 GLN A CA 1
ATOM 581 C C . GLN A 1 73 ? -20.898 -0.254 22.479 1.00 93.00 73 GLN A C 1
ATOM 583 O O . GLN A 1 73 ? -21.733 0.213 23.248 1.00 93.00 73 GLN A O 1
ATOM 588 N N . GLN A 1 74 ? -21.216 -1.218 21.612 1.00 93.00 74 GLN A N 1
ATOM 589 C CA . GLN A 1 74 ? -22.563 -1.797 21.529 1.00 93.00 74 GLN A CA 1
ATOM 590 C C . GLN A 1 74 ? -22.980 -2.552 22.801 1.00 93.00 74 GLN A C 1
ATOM 592 O O . GLN A 1 74 ? -24.171 -2.657 23.086 1.00 93.00 74 GLN A O 1
ATOM 597 N N . LYS A 1 75 ? -22.020 -3.085 23.568 1.00 95.50 75 LYS A N 1
ATOM 598 C CA . LYS A 1 75 ? -22.288 -3.804 24.824 1.00 95.50 75 LYS A CA 1
ATOM 599 C C . LYS A 1 75 ? -22.365 -2.868 26.021 1.00 95.50 75 LYS A C 1
ATOM 601 O O . LYS A 1 75 ? -23.180 -3.087 26.912 1.00 95.50 75 LYS A O 1
ATOM 606 N N . VAL A 1 76 ? -21.488 -1.867 26.066 1.00 91.50 76 VAL A N 1
ATOM 607 C CA . VAL A 1 76 ? -21.380 -0.912 27.169 1.00 91.50 76 VAL A CA 1
ATOM 608 C C . VAL A 1 76 ? -21.042 0.458 26.596 1.00 91.50 76 VAL A C 1
ATOM 610 O O . VAL A 1 76 ? -19.987 0.636 25.995 1.00 91.50 76 VAL A O 1
ATOM 613 N N . SER A 1 77 ? -21.912 1.439 26.829 1.00 93.94 77 SER A N 1
ATOM 614 C CA . SER A 1 77 ? -21.676 2.834 26.456 1.00 93.94 77 SER A CA 1
ATOM 615 C C . SER A 1 77 ? -22.267 3.772 27.504 1.00 93.94 77 SER A C 1
ATOM 617 O O . SER A 1 77 ? -23.122 3.385 28.304 1.00 93.94 77 SER A O 1
ATOM 619 N N . TYR A 1 78 ? -21.780 5.006 27.529 1.00 94.38 78 TYR A N 1
ATOM 620 C CA . TYR A 1 78 ? -22.138 6.017 28.518 1.00 94.38 78 TYR A CA 1
ATOM 621 C C . TYR A 1 78 ? -22.150 7.415 27.893 1.00 94.38 78 TYR A C 1
ATOM 623 O O . TYR A 1 78 ? -21.668 7.644 26.782 1.00 94.38 78 TYR A O 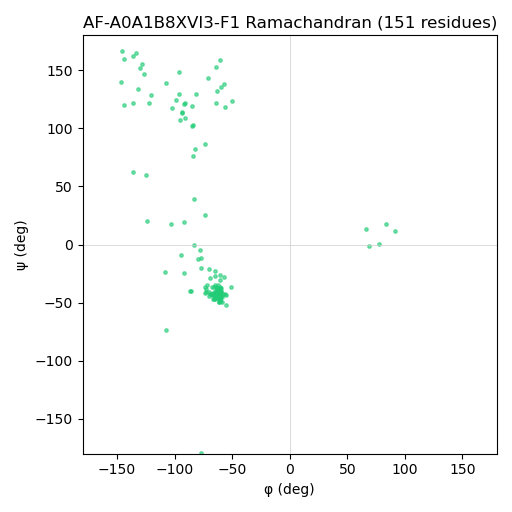1
ATOM 631 N N . LYS A 1 79 ? -22.722 8.391 28.605 1.00 94.25 79 LYS A N 1
ATOM 632 C CA . LYS A 1 79 ? -22.751 9.782 28.139 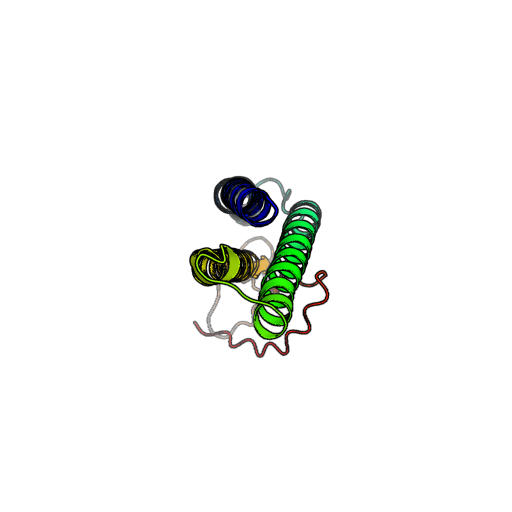1.00 94.25 79 LYS A CA 1
ATOM 633 C C . LYS A 1 79 ? -21.320 10.325 28.046 1.00 94.25 79 LYS A C 1
ATOM 635 O O . LYS A 1 79 ? -20.620 10.370 29.051 1.00 94.25 79 LYS A O 1
ATOM 640 N N . GLY A 1 80 ? -20.917 10.770 26.857 1.00 91.50 80 GLY A N 1
ATOM 641 C CA . GLY A 1 80 ? -19.549 11.239 26.605 1.00 91.50 80 GLY A CA 1
ATOM 642 C C . GLY A 1 80 ? -18.553 10.123 26.281 1.00 91.50 80 GLY A C 1
ATOM 643 O O . GLY A 1 80 ? -17.353 10.350 26.387 1.00 91.50 80 GLY A O 1
ATOM 644 N N . ASP A 1 81 ? -19.035 8.937 25.898 1.00 92.44 81 ASP A N 1
ATOM 645 C CA . ASP A 1 81 ? -18.188 7.829 25.461 1.00 92.44 81 ASP A CA 1
ATOM 646 C C . ASP A 1 81 ? -17.290 8.252 24.280 1.00 92.44 81 ASP A C 1
ATOM 648 O O . ASP A 1 81 ? -17.792 8.609 23.204 1.00 92.44 81 ASP A O 1
ATOM 652 N N . PRO A 1 82 ? -15.958 8.209 24.450 1.00 92.19 82 PRO A N 1
ATOM 653 C CA . PRO A 1 82 ? -15.033 8.671 23.431 1.00 92.19 82 PRO A CA 1
ATOM 654 C C . PRO A 1 82 ? -15.023 7.738 22.205 1.00 92.19 82 PRO A C 1
ATOM 656 O O . PRO A 1 82 ? -14.663 8.182 21.113 1.00 92.19 82 PRO A O 1
ATOM 659 N N . ILE A 1 83 ? -15.464 6.475 22.330 1.00 93.19 83 ILE A N 1
ATOM 660 C CA . ILE A 1 83 ? -15.592 5.555 21.188 1.00 93.19 83 ILE A CA 1
ATOM 661 C C . ILE A 1 83 ? -16.663 6.072 20.227 1.00 93.19 83 ILE A C 1
ATOM 663 O O . ILE A 1 83 ? -16.417 6.149 19.026 1.00 93.19 83 ILE A O 1
ATOM 667 N N . VAL A 1 84 ? -17.822 6.495 20.738 1.00 93.44 84 VAL A N 1
ATOM 668 C CA . VAL A 1 84 ? -18.910 7.043 19.910 1.00 93.44 84 VAL A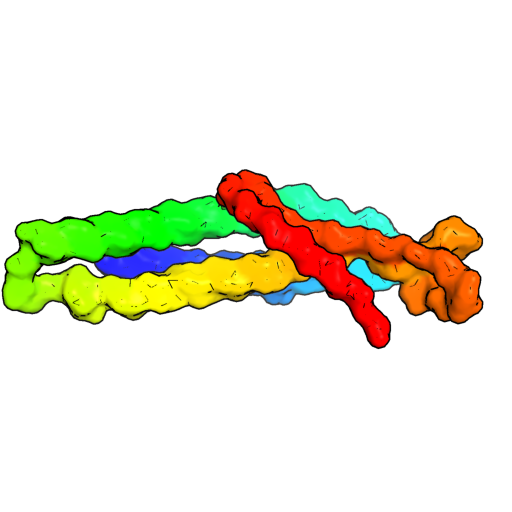 CA 1
ATOM 669 C C . VAL A 1 84 ? -18.453 8.300 19.165 1.00 93.44 84 VAL A C 1
ATOM 671 O O . VAL A 1 84 ? -18.777 8.475 17.993 1.00 93.44 84 VAL A O 1
ATOM 674 N N . GLN A 1 85 ? -17.668 9.152 19.829 1.00 93.12 85 GLN A N 1
ATOM 675 C CA . GLN A 1 85 ? -17.223 10.433 19.279 1.00 93.12 85 GLN A CA 1
ATOM 676 C C . GLN A 1 85 ? -16.141 10.288 18.201 1.00 93.12 85 GLN A C 1
ATOM 678 O O . GLN A 1 85 ? -16.186 10.985 17.190 1.00 93.12 85 GLN A O 1
ATOM 683 N N . HIS A 1 86 ? -15.162 9.400 18.401 1.00 94.06 86 HIS A N 1
ATOM 684 C CA . HIS A 1 86 ? -13.950 9.376 17.572 1.00 94.06 86 HIS A CA 1
ATOM 685 C C . HIS A 1 86 ? -13.853 8.188 16.616 1.00 94.06 86 HIS A C 1
ATOM 687 O O . HIS A 1 86 ? -13.157 8.276 15.603 1.00 94.06 86 HIS A O 1
ATOM 693 N N . ARG A 1 87 ? -14.537 7.073 16.895 1.00 94.62 87 ARG A N 1
ATOM 694 C CA . ARG A 1 87 ? -14.430 5.858 16.076 1.00 94.62 87 ARG A CA 1
ATOM 695 C C . ARG A 1 87 ? -14.789 6.072 14.599 1.00 94.62 87 ARG A C 1
ATOM 697 O O . ARG A 1 87 ? -14.036 5.551 13.780 1.00 94.62 87 ARG A O 1
ATOM 704 N N . PRO A 1 88 ? -15.852 6.817 14.218 1.00 95.62 88 PRO A N 1
ATOM 705 C CA . PRO A 1 88 ? -16.177 7.016 12.802 1.00 95.62 88 PRO A CA 1
ATOM 706 C C . PRO A 1 88 ? -15.012 7.621 12.009 1.00 95.62 88 PRO A C 1
ATOM 708 O O . PRO A 1 88 ? -14.674 7.127 10.938 1.00 95.62 88 PRO A O 1
ATOM 711 N N . MET A 1 89 ? -14.333 8.614 12.591 1.00 96.31 89 MET A N 1
ATOM 712 C CA . MET A 1 89 ? -13.154 9.247 11.994 1.00 96.31 89 MET A CA 1
ATOM 713 C C . MET A 1 89 ? -11.970 8.272 11.888 1.00 96.31 89 MET A C 1
ATOM 715 O O . MET A 1 89 ? -11.263 8.263 10.883 1.00 96.31 89 MET A O 1
ATOM 719 N N . LEU A 1 90 ? -11.734 7.439 12.910 1.00 96.94 90 LEU A N 1
ATOM 720 C CA . LEU A 1 90 ? -10.668 6.430 12.868 1.00 96.94 90 LEU A CA 1
ATOM 721 C C . LEU A 1 90 ? -10.922 5.376 11.778 1.00 96.94 90 LEU A C 1
ATOM 723 O O . LEU A 1 90 ? -9.990 5.027 11.053 1.00 96.94 90 LEU A O 1
ATOM 727 N N . GLU A 1 91 ? -12.166 4.897 11.639 1.00 96.56 91 GLU A N 1
ATOM 728 C CA . GLU A 1 91 ? -12.544 3.918 10.606 1.00 96.56 91 GLU A CA 1
ATOM 729 C C . GLU A 1 91 ? -12.409 4.518 9.198 1.00 96.56 91 GLU A C 1
ATOM 731 O O . GLU A 1 91 ? -11.860 3.874 8.306 1.00 96.56 91 GLU A O 1
ATOM 736 N N . GLU A 1 92 ? -12.845 5.763 8.988 1.00 97.56 92 GLU A N 1
ATOM 737 C CA . GLU A 1 92 ? -12.688 6.442 7.698 1.00 97.56 92 GLU A CA 1
ATOM 738 C C . GLU A 1 92 ? -11.209 6.575 7.307 1.00 97.56 92 GLU A C 1
ATOM 740 O O . GLU A 1 92 ? -10.819 6.182 6.204 1.00 97.56 92 GLU A O 1
ATOM 745 N N . ARG A 1 93 ? -10.363 7.040 8.237 1.00 97.81 93 ARG A N 1
ATOM 746 C CA . ARG A 1 93 ? -8.921 7.201 7.999 1.00 97.81 93 ARG A CA 1
ATOM 747 C C . ARG A 1 93 ? -8.235 5.878 7.667 1.00 97.81 93 ARG A C 1
ATOM 749 O O . ARG A 1 93 ? -7.480 5.824 6.699 1.00 97.81 93 ARG A O 1
ATOM 756 N N . ILE A 1 94 ? -8.487 4.804 8.423 1.00 97.56 94 ILE A N 1
ATOM 757 C CA . ILE A 1 94 ? -7.833 3.513 8.146 1.00 97.56 94 ILE A CA 1
ATOM 758 C C . ILE A 1 94 ? -8.299 2.907 6.817 1.00 97.56 94 ILE A C 1
ATOM 760 O O . ILE A 1 94 ? -7.498 2.313 6.094 1.00 97.56 94 ILE A O 1
ATOM 764 N N . VAL A 1 95 ? -9.580 3.074 6.466 1.00 96.38 95 VAL A N 1
ATOM 765 C CA . VAL A 1 95 ? -10.126 2.600 5.189 1.00 96.38 95 VAL A CA 1
ATOM 766 C C . VAL A 1 95 ? -9.492 3.349 4.021 1.00 96.38 95 VAL A C 1
ATOM 768 O O . VAL A 1 95 ? -9.152 2.715 3.020 1.00 96.38 95 VAL A O 1
ATOM 771 N N . GLU A 1 96 ? -9.302 4.662 4.141 1.00 97.12 96 GLU A N 1
ATOM 772 C CA . GLU A 1 96 ? -8.674 5.465 3.093 1.00 97.12 96 GLU A CA 1
ATOM 773 C C . GLU A 1 96 ? -7.177 5.154 2.946 1.00 97.12 96 GLU A C 1
ATOM 775 O O . GLU A 1 96 ? -6.706 4.945 1.825 1.00 97.12 96 GLU A O 1
ATOM 780 N N . LEU A 1 97 ? -6.445 5.011 4.059 1.00 97.00 97 LEU A N 1
ATOM 781 C CA . LEU A 1 97 ? -5.042 4.577 4.046 1.00 97.00 97 LEU A CA 1
ATOM 782 C C . LEU A 1 97 ? -4.883 3.240 3.324 1.00 97.00 97 LEU A C 1
ATOM 784 O O . LEU A 1 97 ? -4.124 3.143 2.354 1.00 97.00 97 LEU A O 1
ATOM 788 N N . PHE A 1 98 ? -5.676 2.245 3.725 1.00 95.00 98 PHE A N 1
ATOM 789 C CA . PHE A 1 98 ? -5.651 0.927 3.108 1.00 95.00 98 PHE A CA 1
ATOM 790 C C . PHE A 1 98 ? -6.012 0.996 1.624 1.00 95.00 98 PHE A C 1
ATOM 792 O O . PHE A 1 98 ? -5.286 0.476 0.782 1.00 95.00 98 PHE A O 1
ATOM 799 N N . ARG A 1 99 ? -7.088 1.702 1.256 1.00 94.44 99 ARG A N 1
ATOM 800 C CA . ARG A 1 99 ? -7.492 1.878 -0.147 1.00 94.44 99 ARG A CA 1
ATOM 801 C C . ARG A 1 99 ? -6.368 2.474 -0.997 1.00 94.44 99 ARG A C 1
ATOM 803 O O . ARG A 1 99 ? -6.151 2.012 -2.118 1.00 94.44 99 ARG A O 1
ATOM 810 N N . ASN A 1 100 ? -5.667 3.483 -0.495 1.00 95.31 100 ASN A N 1
ATOM 811 C CA . ASN A 1 100 ? -4.601 4.140 -1.247 1.00 95.31 100 ASN A CA 1
ATOM 812 C C . ASN A 1 100 ? -3.352 3.263 -1.356 1.00 95.31 100 ASN A C 1
ATOM 814 O O . ASN A 1 100 ? -2.783 3.165 -2.443 1.00 95.31 100 ASN A O 1
ATOM 818 N N . LEU A 1 101 ? -2.995 2.526 -0.302 1.00 94.69 101 LEU A N 1
ATOM 819 C CA . LEU A 1 101 ? -1.913 1.541 -0.356 1.00 94.69 101 LEU A CA 1
ATOM 820 C C . LEU A 1 101 ? -2.215 0.445 -1.392 1.00 94.69 101 LEU A C 1
ATOM 822 O O . LEU A 1 101 ? -1.366 0.070 -2.202 1.00 94.69 101 LEU A O 1
ATOM 826 N N . MET A 1 102 ? -3.460 -0.026 -1.419 1.00 92.38 102 MET A N 1
ATOM 827 C CA . MET A 1 102 ? -3.954 -1.023 -2.367 1.00 92.38 102 MET A CA 1
ATOM 828 C C . MET A 1 102 ? -3.882 -0.545 -3.822 1.00 92.38 102 MET A C 1
ATOM 830 O O . MET A 1 102 ? -3.454 -1.298 -4.693 1.00 92.38 102 MET A O 1
ATOM 834 N N . LYS A 1 103 ? -4.246 0.713 -4.096 1.00 91.69 103 LYS A N 1
ATOM 835 C CA . LYS A 1 103 ? -4.106 1.305 -5.437 1.00 91.69 103 LYS A CA 1
ATOM 836 C C . LYS A 1 103 ? -2.637 1.413 -5.853 1.00 91.69 103 LYS A C 1
ATOM 838 O O . LYS A 1 103 ? -2.291 1.018 -6.962 1.00 91.69 103 LYS A O 1
ATOM 843 N N . SER A 1 104 ? -1.775 1.908 -4.965 1.00 93.19 104 SER A N 1
ATOM 844 C CA . SER A 1 104 ? -0.350 2.113 -5.257 1.00 93.19 104 SER A CA 1
ATOM 845 C C . SER A 1 104 ? 0.431 0.805 -5.410 1.00 93.19 104 SER A C 1
ATOM 847 O O . SER A 1 104 ? 1.401 0.751 -6.160 1.00 93.19 104 SER A O 1
ATOM 849 N N . SER A 1 105 ? 0.002 -0.264 -4.737 1.00 91.44 105 SER A N 1
ATOM 850 C CA . SER A 1 105 ? 0.654 -1.579 -4.781 1.00 91.44 105 SER A CA 1
ATOM 851 C C . SER A 1 105 ? 0.354 -2.397 -6.043 1.00 91.44 105 SER A C 1
ATOM 853 O O . SER A 1 105 ? 0.944 -3.463 -6.231 1.00 91.44 105 SER A O 1
ATOM 855 N N . PHE A 1 106 ? -0.523 -1.925 -6.934 1.00 91.62 106 PHE A N 1
ATOM 856 C CA . PHE A 1 106 ? -0.734 -2.539 -8.243 1.00 91.62 106 PHE A CA 1
ATOM 857 C C . PHE A 1 106 ? 0.187 -1.900 -9.288 1.00 91.62 106 PHE A C 1
ATOM 859 O O . PHE A 1 106 ? -0.005 -0.752 -9.688 1.00 91.62 106 PHE A O 1
ATOM 866 N N . VAL A 1 107 ? 1.201 -2.644 -9.737 1.00 93.00 107 VAL A N 1
ATOM 867 C CA . VAL A 1 107 ? 2.256 -2.123 -10.620 1.00 93.00 107 VAL A CA 1
ATOM 868 C C . VAL A 1 107 ? 2.450 -2.986 -11.862 1.00 93.00 107 VAL A C 1
ATOM 870 O O . VAL A 1 107 ? 2.185 -4.188 -11.864 1.00 93.00 107 VAL A O 1
ATOM 873 N N . VAL A 1 108 ? 2.967 -2.377 -12.929 1.00 92.94 108 VAL A N 1
ATOM 874 C CA . VAL A 1 108 ? 3.463 -3.100 -14.106 1.00 92.94 108 VAL A CA 1
ATOM 875 C C . VAL A 1 108 ? 4.894 -3.538 -13.811 1.00 92.94 108 VAL A C 1
ATOM 877 O O . VAL A 1 108 ? 5.807 -2.724 -13.845 1.00 92.94 108 VAL A O 1
ATOM 880 N N . GLU A 1 109 ? 5.101 -4.812 -13.487 1.00 91.25 109 GLU A N 1
ATOM 881 C CA . GLU A 1 109 ? 6.425 -5.379 -13.189 1.00 91.25 109 GLU A CA 1
ATOM 882 C C . GLU A 1 109 ? 7.272 -5.537 -14.459 1.00 91.25 109 GLU A C 1
ATOM 884 O O . GLU A 1 109 ? 8.461 -5.216 -14.454 1.00 91.25 109 GLU A O 1
ATOM 889 N N . ARG A 1 110 ? 6.659 -5.986 -15.564 1.00 90.75 110 ARG A N 1
ATOM 890 C CA . ARG A 1 110 ? 7.287 -6.005 -16.893 1.00 90.75 110 ARG A CA 1
ATOM 891 C C . ARG A 1 110 ? 6.464 -5.197 -17.877 1.00 90.75 110 ARG A C 1
ATOM 893 O O . ARG A 1 110 ? 5.292 -5.504 -18.109 1.00 90.75 110 ARG A O 1
ATOM 900 N N . GLN A 1 111 ? 7.110 -4.190 -18.453 1.00 93.56 111 GLN A N 1
ATOM 901 C CA . GLN A 1 111 ? 6.522 -3.331 -19.471 1.00 93.56 111 GLN A CA 1
ATOM 902 C C . GLN A 1 111 ? 6.191 -4.122 -20.749 1.00 93.56 111 GLN A C 1
ATOM 904 O O . GLN A 1 111 ? 6.848 -5.133 -21.015 1.00 93.56 111 GLN A O 1
ATOM 909 N N . PRO A 1 112 ? 5.192 -3.679 -21.536 1.00 94.19 112 PRO A N 1
ATOM 910 C CA . PRO A 1 112 ? 4.864 -4.278 -22.824 1.00 94.19 112 PRO A CA 1
ATOM 911 C C . PRO A 1 112 ? 6.099 -4.441 -23.712 1.00 94.19 112 PRO A C 1
ATOM 913 O O . PRO A 1 112 ? 6.801 -3.470 -23.992 1.00 94.19 112 PRO A O 1
ATOM 916 N N . CYS A 1 113 ? 6.369 -5.666 -24.152 1.00 93.25 113 CYS A N 1
ATOM 917 C CA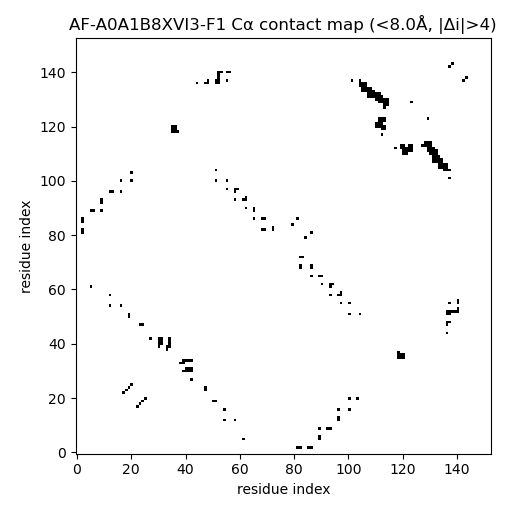 . CYS A 1 113 ? 7.522 -5.971 -24.990 1.00 93.25 113 CYS A CA 1
ATOM 918 C C . CYS A 1 113 ? 7.205 -7.101 -25.973 1.00 93.25 113 CYS A C 1
ATOM 920 O O . CYS A 1 113 ? 6.531 -8.080 -25.627 1.00 93.25 113 CYS A O 1
ATOM 922 N N . MET A 1 114 ? 7.691 -6.962 -27.207 1.00 94.38 114 MET A N 1
ATOM 923 C CA . MET A 1 114 ? 7.627 -8.014 -28.217 1.00 94.38 114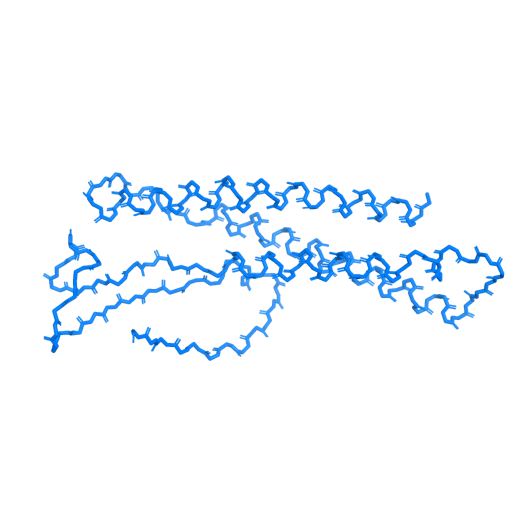 MET A CA 1
ATOM 924 C C . MET A 1 114 ? 8.768 -9.017 -27.979 1.00 94.38 114 MET A C 1
ATOM 926 O O . MET A 1 114 ? 9.921 -8.592 -27.915 1.00 94.38 114 MET A O 1
ATOM 930 N N . PRO A 1 115 ? 8.508 -10.339 -27.919 1.00 90.94 115 PRO A N 1
ATOM 931 C CA . PRO A 1 115 ? 9.552 -11.339 -27.665 1.00 90.94 115 PRO A CA 1
ATOM 932 C C . PRO A 1 115 ? 10.718 -11.309 -28.665 1.00 90.94 115 PRO A C 1
ATOM 934 O O . PRO A 1 115 ? 11.839 -11.658 -28.314 1.00 90.94 115 PRO A O 1
ATOM 937 N N . MET A 1 116 ? 10.463 -10.865 -29.901 1.00 90.88 116 MET A N 1
ATOM 938 C CA . MET A 1 116 ? 11.479 -10.732 -30.954 1.00 90.88 116 MET A CA 1
ATOM 939 C C . MET A 1 116 ? 12.385 -9.499 -30.794 1.00 90.88 116 MET A C 1
ATOM 941 O O . MET A 1 116 ? 13.390 -9.387 -31.492 1.00 90.88 116 MET A O 1
ATOM 945 N N . HIS A 1 117 ? 12.036 -8.566 -29.905 1.00 89.75 117 HIS A N 1
ATOM 946 C CA . HIS A 1 117 ? 12.763 -7.316 -29.683 1.00 89.75 117 HIS A CA 1
ATOM 947 C C . HIS A 1 117 ? 12.921 -7.025 -28.178 1.00 89.75 117 HIS A C 1
ATOM 949 O O . HIS A 1 117 ? 12.407 -6.012 -27.699 1.00 89.75 117 HIS A O 1
ATOM 955 N N . PRO A 1 118 ? 13.629 -7.888 -27.420 1.00 88.62 118 PRO A N 1
ATOM 956 C CA . PRO A 1 118 ? 13.735 -7.772 -25.962 1.00 88.62 118 PRO A CA 1
ATOM 957 C C . PRO A 1 118 ? 14.369 -6.451 -25.498 1.00 88.62 118 PRO A C 1
ATOM 959 O O . PRO A 1 118 ? 13.975 -5.926 -24.460 1.00 88.62 118 PRO A O 1
ATOM 962 N N . ASP A 1 119 ? 15.274 -5.878 -26.298 1.00 88.31 119 ASP A N 1
ATOM 963 C CA . ASP A 1 119 ? 15.960 -4.609 -26.006 1.00 88.31 119 ASP A CA 1
ATOM 964 C C . ASP A 1 119 ? 15.143 -3.364 -26.393 1.00 88.31 119 ASP A C 1
ATOM 966 O O . ASP A 1 119 ? 15.601 -2.235 -26.228 1.00 88.31 119 ASP A O 1
ATOM 970 N N . ARG A 1 120 ? 13.938 -3.546 -26.954 1.00 88.56 120 ARG A N 1
ATOM 971 C CA . ARG A 1 120 ? 13.039 -2.451 -27.357 1.00 88.56 120 ARG A CA 1
ATOM 972 C C . ARG A 1 120 ? 11.659 -2.596 -26.706 1.00 88.56 120 ARG A C 1
ATOM 974 O O . ARG A 1 120 ? 10.656 -2.709 -27.420 1.00 88.56 120 ARG A O 1
ATOM 981 N N . PRO A 1 121 ? 11.575 -2.592 -25.363 1.00 90.88 121 PRO A N 1
ATOM 982 C CA . PRO A 1 121 ? 10.287 -2.520 -24.684 1.00 90.88 121 PRO A CA 1
ATOM 983 C C . PRO A 1 121 ? 9.556 -1.221 -25.064 1.00 90.88 121 PRO A C 1
ATOM 985 O O . PRO A 1 121 ? 10.172 -0.246 -25.491 1.00 90.88 121 PRO A O 1
ATOM 988 N N . LEU A 1 122 ? 8.232 -1.206 -24.899 1.00 92.56 122 LEU A N 1
ATOM 989 C CA . LEU A 1 122 ? 7.328 -0.087 -25.215 1.00 92.56 122 LEU A CA 1
ATOM 990 C C . LEU A 1 122 ? 7.157 0.240 -26.712 1.00 92.56 122 LEU A C 1
ATOM 992 O O . LEU A 1 122 ? 6.344 1.098 -27.050 1.00 92.56 122 LEU A O 1
ATOM 996 N N . VAL A 1 123 ? 7.843 -0.463 -27.619 1.00 93.06 123 VAL A N 1
ATOM 997 C CA . VAL A 1 123 ? 7.612 -0.377 -29.070 1.00 93.06 123 VAL A CA 1
ATOM 998 C C . VAL A 1 123 ? 6.804 -1.591 -29.511 1.00 93.06 123 VAL A C 1
ATOM 1000 O O . VAL A 1 123 ? 7.276 -2.719 -29.397 1.00 93.06 123 VAL A O 1
ATOM 1003 N N . ILE A 1 124 ? 5.591 -1.372 -30.027 1.00 93.94 124 ILE A N 1
ATOM 1004 C CA . ILE A 1 124 ? 4.669 -2.444 -30.427 1.00 93.94 124 ILE A CA 1
ATOM 1005 C C . ILE A 1 124 ? 4.345 -2.318 -31.914 1.00 93.94 124 ILE A C 1
ATOM 1007 O O . ILE A 1 124 ? 3.944 -1.257 -32.386 1.00 93.94 124 ILE A O 1
ATOM 1011 N N . LYS A 1 125 ? 4.511 -3.416 -32.655 1.00 93.50 125 LYS A N 1
ATOM 1012 C CA . LYS A 1 125 ? 4.140 -3.503 -34.068 1.00 93.50 125 LYS A CA 1
ATOM 1013 C C . LYS A 1 125 ? 2.755 -4.131 -34.203 1.00 93.50 125 LYS A C 1
ATOM 1015 O O . LYS A 1 125 ? 2.501 -5.206 -33.665 1.00 93.50 125 LYS A O 1
ATOM 1020 N N . THR A 1 126 ? 1.872 -3.490 -34.963 1.00 93.50 126 THR A N 1
ATOM 1021 C CA . THR A 1 126 ? 0.536 -4.024 -35.257 1.00 93.50 126 THR A CA 1
ATOM 1022 C C . THR A 1 126 ? 0.624 -5.406 -35.905 1.00 93.50 126 THR A C 1
ATOM 1024 O O . THR A 1 126 ? 1.472 -5.647 -36.765 1.00 93.50 126 THR A O 1
ATOM 1027 N N . GLY A 1 127 ? -0.248 -6.323 -35.481 1.00 92.56 127 GLY A N 1
ATOM 1028 C CA . GLY A 1 127 ? -0.252 -7.715 -35.942 1.00 92.56 127 GLY A CA 1
ATOM 1029 C C . GLY A 1 127 ? 0.829 -8.601 -35.311 1.00 92.56 127 GLY A C 1
ATOM 1030 O O . GLY A 1 127 ? 0.882 -9.787 -35.624 1.00 92.56 127 GLY A O 1
ATOM 1031 N N . VAL A 1 128 ? 1.667 -8.066 -34.414 1.00 93.00 128 VAL A N 1
ATOM 1032 C CA . VAL A 1 128 ? 2.685 -8.829 -33.677 1.00 93.00 128 VAL A CA 1
ATOM 1033 C C . VAL A 1 128 ? 2.266 -8.993 -32.218 1.00 93.00 128 VAL A C 1
ATOM 1035 O O . VAL A 1 128 ? 1.759 -8.065 -31.589 1.00 93.00 128 VAL A O 1
ATOM 1038 N N . GLN A 1 129 ? 2.484 -10.189 -31.670 1.00 92.00 129 GLN A N 1
ATOM 1039 C CA . GLN A 1 129 ? 2.216 -10.472 -30.262 1.00 92.00 129 GLN A CA 1
ATOM 1040 C C . GLN A 1 129 ? 3.222 -9.763 -29.348 1.00 92.00 129 GLN A C 1
ATOM 1042 O O . GLN A 1 129 ? 4.418 -9.686 -29.636 1.00 92.00 129 GLN A O 1
ATOM 1047 N N . PHE A 1 130 ? 2.736 -9.302 -28.201 1.00 93.62 130 PHE A N 1
ATOM 1048 C CA . PHE A 1 130 ? 3.553 -8.738 -27.136 1.00 93.62 130 PHE A CA 1
ATOM 1049 C C . PHE A 1 130 ? 3.136 -9.325 -25.790 1.00 93.62 130 PHE A C 1
ATOM 1051 O O . PHE A 1 130 ? 2.071 -9.926 -25.654 1.00 93.62 130 PHE A O 1
ATOM 1058 N N . THR A 1 131 ? 3.988 -9.144 -24.789 1.00 92.75 131 THR A N 1
ATOM 1059 C CA . THR A 1 131 ? 3.737 -9.595 -23.418 1.00 92.75 131 THR A CA 1
ATOM 1060 C C . THR A 1 131 ? 3.909 -8.438 -22.447 1.00 92.75 131 THR A C 1
ATOM 1062 O O . THR A 1 131 ? 4.745 -7.563 -22.664 1.00 92.75 131 THR A O 1
ATOM 1065 N N . ASN A 1 132 ? 3.127 -8.430 -21.373 1.00 93.25 132 ASN A N 1
ATOM 1066 C CA . ASN A 1 132 ? 3.309 -7.565 -20.213 1.00 93.25 132 ASN A CA 1
ATOM 1067 C C . ASN A 1 132 ? 3.109 -8.396 -18.935 1.00 93.25 132 ASN A C 1
ATOM 1069 O O . ASN A 1 132 ? 2.555 -9.496 -18.972 1.00 93.25 132 ASN A O 1
ATOM 1073 N N . LYS A 1 133 ? 3.577 -7.890 -17.793 1.00 90.81 133 LYS A N 1
ATOM 1074 C CA . LYS A 1 133 ? 3.339 -8.528 -16.493 1.00 90.81 133 LYS A CA 1
ATOM 1075 C C . LYS A 1 133 ? 2.959 -7.474 -15.470 1.00 90.81 133 LYS A C 1
ATOM 1077 O O . LYS A 1 133 ? 3.739 -6.561 -15.208 1.00 90.81 133 LYS A O 1
ATOM 1082 N N . VAL A 1 134 ? 1.784 -7.624 -14.873 1.00 90.88 134 VAL A N 1
ATOM 1083 C CA . VAL A 1 134 ? 1.367 -6.854 -13.698 1.00 90.88 134 VAL A CA 1
ATOM 1084 C C . VAL A 1 134 ? 1.650 -7.653 -12.432 1.00 90.88 134 VAL A C 1
ATOM 1086 O O . VAL A 1 134 ? 1.602 -8.885 -12.444 1.00 90.88 134 VAL A O 1
ATOM 1089 N N . ARG A 1 135 ? 1.947 -6.955 -11.339 1.00 89.75 135 ARG A N 1
ATOM 1090 C CA . ARG A 1 135 ? 2.142 -7.549 -10.020 1.00 89.75 135 ARG A CA 1
ATOM 1091 C C . ARG A 1 135 ? 1.342 -6.770 -8.997 1.00 89.75 135 ARG A C 1
ATOM 1093 O O . ARG A 1 135 ? 1.374 -5.541 -8.960 1.00 89.75 135 ARG A O 1
ATOM 1100 N N . PHE A 1 136 ? 0.642 -7.517 -8.156 1.00 89.44 136 PHE A N 1
ATOM 1101 C CA . PHE A 1 136 ? 0.020 -6.979 -6.965 1.00 89.44 136 PHE A CA 1
ATOM 1102 C C . PHE A 1 136 ? 0.963 -7.187 -5.777 1.00 89.44 136 PHE A C 1
ATOM 1104 O O . PHE A 1 136 ? 1.179 -8.310 -5.322 1.00 89.44 136 PHE A O 1
ATOM 1111 N N . VAL A 1 137 ? 1.575 -6.099 -5.321 1.00 85.00 137 VAL A N 1
ATOM 1112 C CA . VAL A 1 137 ? 2.710 -6.124 -4.391 1.00 85.00 137 VAL A CA 1
ATOM 1113 C C . VAL A 1 137 ? 2.273 -6.416 -2.949 1.00 85.00 137 VAL A C 1
ATOM 1115 O O . VAL A 1 137 ? 3.066 -6.920 -2.173 1.00 85.00 137 VAL A O 1
ATOM 1118 N N . ALA A 1 138 ? 1.001 -6.221 -2.588 1.00 82.19 138 ALA A N 1
ATOM 1119 C CA . ALA A 1 138 ? 0.487 -6.627 -1.271 1.00 82.19 138 ALA A CA 1
ATOM 1120 C C . ALA A 1 138 ? -0.121 -8.050 -1.259 1.00 82.19 138 ALA A C 1
ATOM 1122 O O . ALA A 1 138 ? -0.924 -8.378 -0.388 1.00 82.19 138 ALA A O 1
ATOM 1123 N N . SER A 1 139 ? 0.210 -8.904 -2.238 1.00 70.88 139 SER A N 1
ATOM 1124 C CA . SER A 1 139 ? -0.404 -10.239 -2.394 1.00 70.88 139 SER A CA 1
ATOM 1125 C C . SER A 1 139 ? -0.186 -11.178 -1.202 1.00 70.88 139 SER A C 1
ATOM 1127 O O . SER A 1 139 ? -1.014 -12.052 -0.954 1.00 70.88 139 SER A O 1
ATOM 1129 N N . LYS A 1 140 ? 0.897 -10.978 -0.444 1.00 70.75 140 LYS A N 1
ATOM 1130 C CA . LYS A 1 140 ? 1.250 -11.802 0.717 1.00 70.75 140 LYS A CA 1
ATOM 1131 C C . LYS A 1 140 ? 0.465 -11.458 1.986 1.00 70.75 140 LYS A C 1
ATOM 1133 O O . LYS A 1 140 ? 0.447 -12.281 2.890 1.00 70.75 140 LYS A O 1
ATOM 1138 N N . ALA A 1 141 ? -0.257 -10.333 2.029 1.00 67.06 141 ALA A N 1
ATOM 1139 C CA . ALA A 1 141 ? -0.995 -9.865 3.212 1.00 67.06 141 ALA A CA 1
ATOM 1140 C C . ALA A 1 141 ? -2.281 -10.674 3.523 1.00 67.06 141 ALA A C 1
ATOM 1142 O O . ALA A 1 141 ? -3.244 -10.143 4.073 1.00 67.06 141 ALA A O 1
ATOM 1143 N N . GLY A 1 142 ? -2.359 -11.943 3.101 1.00 61.38 142 GLY A N 1
ATOM 1144 C CA . GLY A 1 142 ? -3.535 -12.804 3.285 1.00 61.38 142 GLY A CA 1
ATOM 1145 C C . GLY A 1 142 ? -4.783 -12.353 2.514 1.00 61.38 142 GLY A C 1
ATOM 1146 O O . GLY A 1 142 ? -5.884 -12.837 2.774 1.00 61.38 142 GLY A O 1
ATOM 1147 N N . LEU A 1 143 ? -4.640 -11.423 1.567 1.00 61.62 143 LEU A N 1
ATOM 1148 C CA . LEU A 1 143 ? -5.755 -10.877 0.806 1.00 61.62 143 LEU A CA 1
ATOM 1149 C C . LEU A 1 143 ? -6.077 -11.778 -0.396 1.00 61.62 143 LEU A C 1
ATOM 1151 O O . LEU A 1 143 ? -5.419 -11.724 -1.435 1.00 61.62 143 LEU A O 1
ATOM 1155 N N . THR A 1 144 ? -7.125 -12.597 -0.288 1.00 47.19 144 THR A N 1
ATOM 1156 C CA . THR A 1 144 ? -7.667 -13.354 -1.427 1.00 47.19 144 THR A CA 1
ATOM 1157 C C . THR A 1 144 ? -8.429 -12.426 -2.369 1.00 47.19 144 THR A C 1
ATOM 1159 O O . THR A 1 144 ? -9.649 -12.282 -2.272 1.00 47.19 144 THR A O 1
ATOM 1162 N N . PHE A 1 145 ? -7.727 -11.793 -3.305 1.00 53.41 145 PHE A N 1
ATOM 1163 C CA . PHE A 1 145 ? -8.378 -11.080 -4.398 1.00 53.41 145 PHE A CA 1
ATOM 1164 C C . PHE A 1 145 ? -8.708 -12.032 -5.548 1.00 53.41 145 PHE A C 1
ATOM 1166 O O . PHE A 1 145 ? -7.819 -12.604 -6.176 1.00 53.41 145 PHE A O 1
ATOM 1173 N N . ARG A 1 146 ? -9.997 -12.160 -5.882 1.00 50.91 146 ARG A N 1
ATOM 1174 C CA . ARG A 1 146 ? -10.428 -12.691 -7.183 1.00 50.91 146 ARG A CA 1
ATOM 1175 C C . ARG A 1 146 ? -10.372 -11.560 -8.206 1.00 50.91 146 ARG A C 1
ATOM 1177 O O . ARG A 1 146 ? -11.383 -10.916 -8.472 1.00 50.91 146 ARG A O 1
ATOM 1184 N N . ASN A 1 147 ? -9.189 -11.287 -8.744 1.00 57.56 147 ASN A N 1
ATOM 1185 C CA . ASN A 1 147 ? -9.027 -10.218 -9.723 1.00 57.56 147 ASN A CA 1
ATOM 1186 C C . ASN A 1 147 ? -9.184 -10.747 -11.151 1.00 57.56 147 ASN A C 1
ATOM 1188 O O . ASN A 1 147 ? -8.423 -11.601 -11.598 1.00 57.56 147 ASN A O 1
ATOM 1192 N N . TRP A 1 148 ? -10.151 -10.188 -11.879 1.00 49.97 148 TRP A N 1
ATOM 1193 C CA . TRP A 1 148 ? -10.227 -10.290 -13.333 1.00 49.97 148 TRP A CA 1
ATOM 1194 C C . TRP A 1 148 ? -9.527 -9.072 -13.928 1.00 49.97 148 TRP A C 1
ATOM 1196 O O . TRP A 1 148 ? -9.988 -7.943 -13.763 1.00 49.97 148 TRP A O 1
ATOM 1206 N N . HIS A 1 149 ? -8.401 -9.287 -14.603 1.00 64.94 149 HIS A N 1
ATOM 1207 C CA . HIS A 1 149 ? -7.641 -8.203 -15.215 1.00 64.94 149 HIS A CA 1
ATOM 1208 C C . HIS A 1 149 ? -8.057 -8.034 -16.674 1.00 64.94 149 HIS A C 1
ATOM 1210 O O . HIS A 1 149 ? -7.827 -8.913 -17.501 1.00 64.94 149 HIS A O 1
ATOM 1216 N N . LYS A 1 150 ? -8.665 -6.889 -16.994 1.00 64.88 150 LYS A N 1
ATOM 1217 C CA . LYS A 1 150 ? -8.867 -6.457 -18.379 1.00 64.88 150 LYS A CA 1
ATOM 1218 C C . LYS A 1 150 ? -7.672 -5.605 -18.800 1.00 64.88 150 LYS A C 1
ATOM 1220 O O . LYS A 1 150 ? -7.393 -4.595 -18.161 1.00 64.88 150 LYS A O 1
ATOM 1225 N N . CYS A 1 151 ? -6.977 -6.021 -19.854 1.00 65.25 151 CYS A N 1
ATOM 1226 C CA . CYS A 1 151 ? -6.001 -5.185 -20.549 1.00 65.25 151 CYS A CA 1
ATOM 1227 C C . CYS A 1 151 ? -6.677 -4.586 -21.787 1.00 65.25 151 CYS A C 1
ATOM 1229 O O . CYS A 1 151 ? -7.197 -5.335 -22.611 1.00 65.25 151 CYS A O 1
ATOM 1231 N N . CYS A 1 152 ? -6.656 -3.260 -21.905 1.00 70.31 152 CYS A N 1
ATOM 1232 C CA . CYS A 1 152 ? -7.139 -2.510 -23.066 1.00 70.31 152 CYS A CA 1
ATOM 1233 C C . CYS A 1 152 ? -6.048 -1.512 -23.494 1.00 70.31 152 CYS A C 1
ATOM 1235 O O . CYS A 1 152 ? -5.262 -1.089 -22.643 1.00 70.31 152 CYS A O 1
ATOM 1237 N N . ILE A 1 153 ? -6.004 -1.166 -24.786 1.00 66.50 153 ILE A N 1
ATOM 1238 C CA . ILE A 1 153 ? -5.158 -0.107 -25.370 1.00 66.50 153 ILE A CA 1
ATOM 1239 C C . ILE A 1 153 ? -6.074 1.027 -25.817 1.00 66.50 153 ILE A C 1
ATOM 1241 O O . ILE A 1 153 ? -7.146 0.692 -26.372 1.00 66.50 153 ILE A O 1
#

Organism: Xenopus tropicalis (NCBI:txid8364)

Nearest PDB structures (foldseek):
  1bg1-assembly1_A  TM=1.001E+00  e=1.437E-16  Mus musculus
  6nuq-assembly1_A  TM=9.996E-01  e=1.878E-16  Homo sapiens
  6njs-assembly1_A  TM=9.998E-01  e=1.878E-16  Homo sapiens
  6qhd-assembly1_A  TM=1.001E+00  e=1.878E-16  Homo sapiens
  6qhd-assembly1_B  TM=1.001E+00  e=2.882E-16  Homo sapiens

Radius of gyration: 20.69 Å; Cα contacts (8 Å, |Δi|>4): 145; chains: 1; bounding box: 44×25×64 Å

Mean predicted aligned error: 5.46 Å

Foldseek 3Di:
DVLVVLVVVLVVLVVLLCCLQVPVLVVLVVLVVCVLQPHDPPNDCVVSLVSLQVSLLVLVVSLVVLVVLVVVCVVDPDVPGVNVVRSVVSNVSSVVSNVVSQVSQKDWSFAKDAPVCSSNGPDDDPPGDTDTDIDRSNVVNPDPDPDDDDDDD

InterPro domains:
  IPR001217 Transcription factor STAT [PTHR11801] (1-139)
  IPR008967 p53-like transcription factor, DNA-binding domain superfamily [SSF49417] (106-141)
  IPR012345 STAT transcription factor, DNA-binding, N-terminal [G3DSA:2.60.40.630] (105-153)
  IPR013800 STAT transcription factor, all-alpha domain [PF01017] (2-98)
  IPR015988 STAT transcription factor, coiled coil [SSF47655] (2-106)

Solvent-accessible surface area (backbone atoms only — not comparable to full-atom values): 8983 Å² total; per-residue (Å²): 100,75,67,59,52,50,55,52,49,51,53,51,49,51,53,53,48,46,50,47,54,68,43,57,46,43,52,45,53,52,36,43,56,42,30,52,75,74,42,72,82,76,60,83,52,65,68,59,28,54,54,45,18,53,51,51,41,50,50,52,52,52,50,52,52,55,52,50,51,51,59,47,45,76,76,56,78,57,95,84,41,62,61,80,73,46,44,66,61,54,54,52,51,52,51,49,53,50,53,51,52,58,59,68,31,54,41,72,74,39,68,48,25,25,84,94,38,76,85,41,45,78,55,81,58,90,98,56,76,68,47,67,36,74,42,63,42,45,55,78,48,77,57,87,74,90,78,83,84,84,89,84,133

Secondary structure (DSSP, 8-state):
-HHHHHHHHHHHHHHHHHIIIIIIHHHHHHHHHHHHTT-------HHHHHHHHHHHHHHHHHHHHHHHHHHHHHHS--TT-HHHHHHHHHHHHHHHHHHHHHHHTEEEEEEEE-TT-TT-TT---TTS--EEEEEETTTTSS-----------

Sequence (153 aa):
TIISDLASLLSAMEYVQKNLTDEELADWKRRQQIACIGGPPNICLDRLENWITSLAESQLQTRQQIKKLEELQQKVSYKGDPIVQHRPMLEERIVELFRNLMKSSFVVERQPCMPMHPDRPLVIKTGVQFTNKVRFVASKAGLTFRNWHKCCI